Protein AF-A0A3Q9Q5Z3-F1 (afdb_monomer_lite)

Structure (mmCIF, N/CA/C/O backbone):
data_AF-A0A3Q9Q5Z3-F1
#
_entry.id   AF-A0A3Q9Q5Z3-F1
#
loop_
_atom_site.group_PDB
_atom_site.id
_atom_site.type_symbol
_atom_site.label_atom_id
_atom_site.label_alt_id
_atom_site.label_comp_id
_atom_site.label_asym_id
_atom_site.label_entity_id
_atom_site.label_seq_id
_atom_site.pdbx_PDB_ins_code
_atom_site.Cartn_x
_atom_site.Cartn_y
_atom_site.Cartn_z
_atom_site.occupancy
_atom_site.B_iso_or_equiv
_atom_site.auth_seq_id
_atom_site.auth_comp_id
_atom_site.auth_asym_id
_a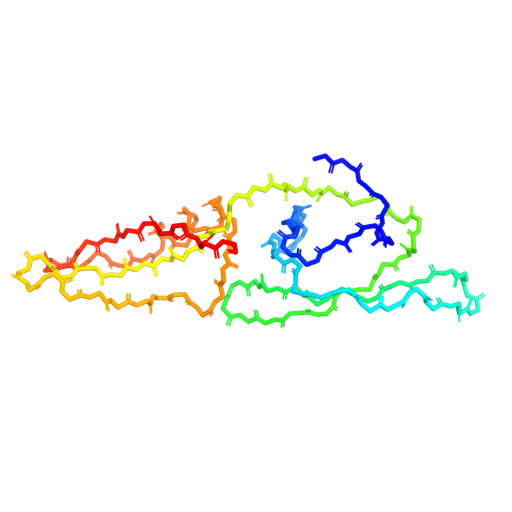tom_site.auth_atom_id
_atom_site.pdbx_PDB_model_num
ATOM 1 N N . MET A 1 1 ? 7.742 -11.266 -4.807 1.00 91.06 1 MET A N 1
ATOM 2 C CA . MET A 1 1 ? 8.150 -11.815 -6.124 1.00 91.06 1 MET A CA 1
ATOM 3 C C . MET A 1 1 ? 8.773 -10.722 -6.981 1.00 91.06 1 MET A C 1
ATOM 5 O O . MET A 1 1 ? 8.404 -9.567 -6.824 1.00 91.06 1 MET A O 1
ATOM 9 N N . TRP A 1 2 ? 9.702 -11.063 -7.876 1.00 93.25 2 TRP A N 1
ATOM 10 C CA . TRP A 1 2 ? 10.315 -10.095 -8.794 1.00 93.25 2 TRP A CA 1
ATOM 11 C C . TRP A 1 2 ? 9.554 -10.026 -10.120 1.00 93.25 2 TRP A C 1
ATOM 13 O O . TRP A 1 2 ? 9.334 -11.067 -10.744 1.00 93.25 2 TRP A O 1
ATOM 23 N N . ILE A 1 3 ? 9.214 -8.817 -10.565 1.00 93.56 3 ILE A N 1
ATOM 24 C CA . ILE A 1 3 ? 8.574 -8.544 -11.862 1.00 93.56 3 ILE A CA 1
ATOM 25 C C . ILE A 1 3 ? 9.305 -7.432 -12.611 1.00 93.56 3 ILE A C 1
ATOM 27 O O . ILE A 1 3 ? 10.110 -6.714 -12.015 1.00 93.56 3 ILE A O 1
ATOM 31 N N . ASP A 1 4 ? 9.007 -7.273 -13.895 1.00 92.88 4 ASP A N 1
ATOM 32 C CA . ASP A 1 4 ? 9.445 -6.102 -14.650 1.00 92.88 4 ASP A CA 1
ATOM 33 C C . ASP A 1 4 ? 8.529 -4.916 -14.311 1.00 92.88 4 ASP A C 1
ATOM 35 O O . ASP A 1 4 ? 7.323 -5.081 -14.119 1.00 92.88 4 ASP A O 1
ATOM 39 N N . ALA A 1 5 ? 9.075 -3.701 -14.241 1.00 91.06 5 ALA A N 1
ATOM 40 C CA . ALA A 1 5 ? 8.318 -2.523 -13.814 1.00 91.06 5 ALA A CA 1
ATOM 41 C C . ALA A 1 5 ? 7.103 -2.224 -14.713 1.00 91.06 5 ALA A C 1
ATOM 43 O O . ALA A 1 5 ? 6.083 -1.717 -14.243 1.00 91.06 5 ALA A O 1
ATOM 44 N N . LYS A 1 6 ? 7.177 -2.586 -16.001 1.00 90.38 6 LYS A N 1
ATOM 45 C CA . LYS A 1 6 ? 6.045 -2.485 -16.936 1.00 90.38 6 LYS A CA 1
ATOM 46 C C . LYS A 1 6 ? 4.831 -3.332 -16.528 1.00 90.38 6 LYS A C 1
ATOM 48 O O . LYS A 1 6 ? 3.718 -2.985 -16.921 1.00 90.38 6 LYS A O 1
ATOM 53 N N . ASP A 1 7 ? 5.042 -4.392 -15.746 1.00 92.00 7 ASP A N 1
ATOM 54 C CA . ASP A 1 7 ? 4.017 -5.355 -15.330 1.00 92.00 7 ASP A CA 1
ATOM 55 C C . ASP A 1 7 ? 3.387 -5.012 -13.967 1.00 92.00 7 ASP A C 1
ATOM 57 O O . ASP A 1 7 ? 2.537 -5.763 -13.478 1.00 92.00 7 ASP A O 1
ATOM 61 N N . ILE A 1 8 ? 3.785 -3.889 -13.351 1.00 91.56 8 ILE A N 1
ATOM 62 C CA . ILE A 1 8 ? 3.201 -3.385 -12.100 1.00 91.56 8 ILE A CA 1
ATOM 63 C C . ILE A 1 8 ? 1.728 -3.035 -12.322 1.00 91.56 8 ILE A C 1
ATOM 65 O O . ILE A 1 8 ? 1.375 -2.285 -13.240 1.00 91.56 8 ILE A O 1
ATOM 69 N N . LYS A 1 9 ? 0.869 -3.535 -11.433 1.00 90.75 9 LYS A N 1
ATOM 70 C CA . LYS A 1 9 ? -0.576 -3.290 -11.437 1.00 90.75 9 LYS A CA 1
ATOM 71 C C . LYS A 1 9 ? -1.004 -2.468 -10.218 1.00 90.75 9 LYS A C 1
ATOM 73 O O . LYS A 1 9 ? -0.342 -2.531 -9.183 1.00 90.75 9 LYS A O 1
ATOM 78 N N . PRO A 1 10 ? -2.120 -1.718 -10.304 1.00 89.38 10 PRO A N 1
ATOM 79 C CA . PRO A 1 10 ? -2.764 -1.161 -9.119 1.00 89.38 10 PRO A CA 1
ATOM 80 C C . PRO A 1 10 ? -2.977 -2.239 -8.049 1.00 89.38 10 PRO A C 1
ATOM 82 O O . PRO A 1 10 ? -3.430 -3.338 -8.363 1.00 89.38 10 PRO A O 1
ATOM 85 N N . GLY A 1 11 ? -2.629 -1.922 -6.806 1.00 88.25 11 GLY A N 1
ATOM 86 C CA . GLY A 1 11 ? -2.682 -2.829 -5.663 1.00 88.25 11 GLY A CA 1
ATOM 87 C C . GLY A 1 11 ? -1.398 -3.620 -5.397 1.00 88.25 11 GLY A C 1
ATOM 88 O O . GLY A 1 11 ? -1.251 -4.140 -4.294 1.00 88.25 11 GLY A O 1
ATOM 89 N N . ASP A 1 12 ? -0.444 -3.678 -6.335 1.00 90.81 12 ASP A N 1
ATOM 90 C CA . ASP A 1 12 ? 0.859 -4.296 -6.067 1.00 90.81 12 ASP A CA 1
ATOM 91 C C . ASP A 1 12 ? 1.596 -3.500 -4.973 1.00 90.81 12 ASP A C 1
ATOM 93 O O . ASP A 1 12 ? 1.736 -2.278 -5.058 1.00 90.81 12 ASP A O 1
ATOM 97 N N . VAL A 1 13 ? 2.089 -4.183 -3.941 1.00 90.06 13 VAL A N 1
ATOM 98 C CA . VAL A 1 13 ? 2.911 -3.571 -2.890 1.00 90.06 13 VAL A CA 1
ATOM 99 C C . VAL A 1 13 ? 4.352 -3.552 -3.378 1.00 90.06 13 VAL A C 1
ATOM 101 O O . VAL A 1 13 ? 4.967 -4.606 -3.515 1.00 90.06 13 VAL A O 1
ATOM 104 N N . LEU A 1 14 ? 4.915 -2.372 -3.628 1.00 88.56 14 LEU A N 1
ATOM 105 C CA . LEU A 1 14 ? 6.326 -2.209 -3.956 1.00 88.56 14 LEU A CA 1
ATOM 106 C C . LEU A 1 14 ? 7.155 -2.283 -2.677 1.00 88.56 14 LEU A C 1
ATOM 108 O O . LEU A 1 14 ? 6.999 -1.462 -1.770 1.00 88.56 14 LEU A O 1
ATOM 112 N N . LEU A 1 15 ? 8.073 -3.240 -2.638 1.00 81.25 15 LEU A N 1
ATOM 113 C CA . LEU A 1 15 ? 8.997 -3.439 -1.532 1.00 81.25 15 LEU A CA 1
ATOM 114 C C . LEU A 1 15 ? 10.367 -2.880 -1.932 1.00 81.25 15 LEU A C 1
ATOM 116 O O . LEU A 1 15 ? 10.942 -3.275 -2.948 1.00 81.25 15 LEU A O 1
ATOM 120 N N . GLY A 1 16 ? 10.875 -1.913 -1.166 1.00 75.56 16 GLY A N 1
ATOM 121 C CA . GLY A 1 16 ? 12.092 -1.175 -1.507 1.00 75.56 16 GLY A CA 1
ATOM 122 C C . GLY A 1 16 ? 12.189 0.167 -0.783 1.00 75.56 16 GLY A C 1
ATOM 123 O O . GLY A 1 16 ? 11.677 0.324 0.319 1.00 75.56 16 GLY A O 1
ATOM 124 N N . MET A 1 17 ? 12.828 1.156 -1.416 1.00 63.41 17 MET A N 1
ATOM 125 C CA . MET A 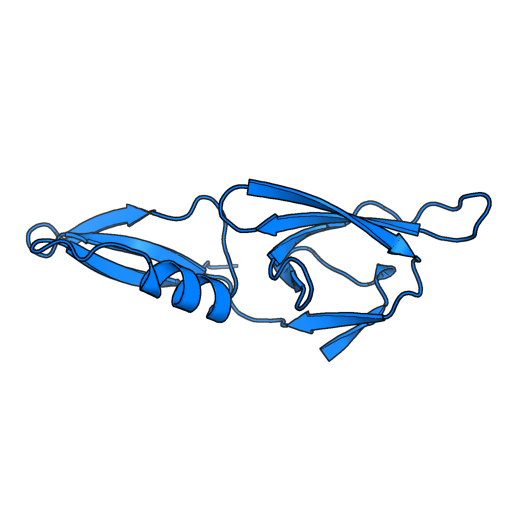1 17 ? 13.164 2.442 -0.783 1.00 63.41 17 MET A CA 1
ATOM 126 C C . MET A 1 17 ? 11.952 3.210 -0.223 1.00 63.41 17 MET A C 1
ATOM 128 O O . MET A 1 17 ? 12.097 3.932 0.757 1.00 63.41 17 MET A O 1
ATOM 132 N N . PHE A 1 18 ? 10.761 3.024 -0.802 1.00 65.12 18 PHE A N 1
ATOM 133 C CA . PHE A 1 18 ? 9.551 3.763 -0.428 1.00 65.12 18 PHE A CA 1
ATOM 134 C C . PHE A 1 18 ? 8.420 2.907 0.144 1.00 65.12 18 PHE A C 1
ATOM 136 O O . PHE A 1 18 ? 7.363 3.485 0.370 1.00 65.12 18 PHE A O 1
ATOM 143 N N . ASN A 1 19 ? 8.633 1.593 0.368 1.00 75.06 19 ASN A N 1
ATOM 144 C CA . ASN A 1 19 ? 7.647 0.601 0.850 1.00 75.06 19 ASN A CA 1
ATOM 145 C C . A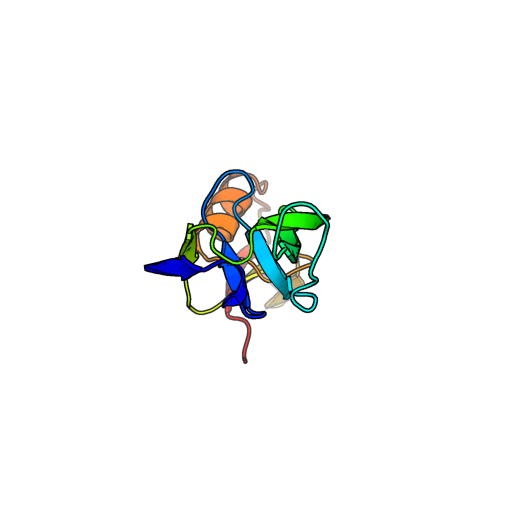SN A 1 19 ? 6.203 1.104 0.737 1.00 75.06 19 ASN A C 1
ATOM 147 O O . ASN A 1 19 ? 5.720 1.741 1.671 1.00 75.06 19 ASN A O 1
ATOM 151 N N . GLY A 1 20 ? 5.550 0.882 -0.405 1.00 83.25 20 GLY A N 1
ATOM 152 C CA . GLY A 1 20 ? 4.313 1.580 -0.760 1.00 83.25 20 GLY A CA 1
ATOM 153 C C . GLY A 1 20 ? 3.444 0.806 -1.740 1.00 83.25 20 GLY A C 1
ATOM 154 O O . GLY A 1 20 ? 3.901 -0.136 -2.379 1.00 83.25 20 GLY A O 1
ATOM 155 N N . VAL A 1 21 ? 2.179 1.198 -1.867 1.00 86.69 21 VAL A N 1
ATOM 156 C CA . VAL A 1 21 ? 1.209 0.506 -2.729 1.00 86.69 21 VAL A CA 1
ATOM 157 C C . VAL A 1 21 ? 1.093 1.215 -4.068 1.00 86.69 21 VAL A C 1
ATOM 159 O O . VAL A 1 21 ? 0.866 2.423 -4.111 1.00 86.69 21 VAL A O 1
ATOM 162 N N . ALA A 1 22 ? 1.198 0.477 -5.170 1.00 84.81 22 ALA A N 1
ATOM 163 C CA . ALA A 1 22 ? 0.916 0.994 -6.499 1.00 84.81 22 ALA A CA 1
ATOM 164 C C . ALA A 1 22 ? -0.554 1.430 -6.582 1.00 84.81 22 ALA A C 1
ATOM 166 O O . ALA A 1 22 ? -1.464 0.608 -6.548 1.00 84.81 22 ALA A O 1
ATOM 167 N N . ALA A 1 23 ? -0.802 2.725 -6.736 1.00 83.06 23 ALA A N 1
ATOM 168 C CA . ALA A 1 23 ? -2.134 3.255 -7.016 1.00 83.06 23 ALA A CA 1
ATOM 169 C C . ALA A 1 23 ? -2.465 3.119 -8.504 1.00 83.06 23 ALA A C 1
ATOM 171 O O . ALA A 1 23 ? -3.577 2.777 -8.899 1.00 83.06 23 ALA A O 1
ATOM 172 N N . ARG A 1 24 ? -1.478 3.440 -9.343 1.00 86.00 24 ARG A N 1
ATOM 173 C CA . ARG A 1 24 ? -1.610 3.486 -10.795 1.00 86.00 24 ARG A CA 1
ATOM 174 C C . ARG A 1 24 ? -0.240 3.350 -11.429 1.00 86.00 24 ARG A C 1
ATOM 176 O O . ARG A 1 24 ? 0.738 3.874 -10.908 1.00 86.00 24 ARG A O 1
ATOM 183 N N . ARG A 1 25 ? -0.186 2.738 -12.605 1.00 87.44 25 ARG A N 1
ATOM 184 C CA . ARG A 1 25 ? 0.976 2.805 -13.488 1.00 87.44 25 ARG A CA 1
ATOM 185 C C . ARG A 1 25 ? 0.540 3.418 -14.817 1.00 87.44 25 ARG A C 1
ATOM 187 O O . ARG A 1 25 ? -0.396 2.917 -15.446 1.00 87.44 25 ARG A O 1
ATOM 194 N N . ASP A 1 26 ? 1.197 4.494 -15.228 1.00 83.94 26 ASP A N 1
ATOM 195 C CA . ASP A 1 26 ? 1.000 5.110 -16.541 1.00 83.94 26 ASP A CA 1
ATOM 196 C C . ASP A 1 26 ? 1.638 4.260 -17.635 1.00 83.94 26 ASP A C 1
ATOM 198 O O . ASP A 1 26 ? 2.593 3.523 -17.380 1.00 83.94 26 ASP A O 1
ATOM 202 N N . ASN A 1 27 ? 1.098 4.373 -18.854 1.00 74.31 27 ASN A N 1
ATOM 203 C CA . ASN A 1 27 ? 1.566 3.605 -20.004 1.00 74.31 27 ASN A CA 1
ATOM 204 C C . ASN A 1 27 ? 3.073 3.719 -20.225 1.00 74.31 27 ASN A C 1
ATOM 206 O O . ASN A 1 27 ? 3.678 4.754 -19.946 1.00 74.31 27 ASN A O 1
ATOM 210 N N . VAL A 1 28 ? 3.658 2.622 -20.718 1.00 75.12 28 VAL A N 1
ATOM 211 C CA . VAL A 1 28 ? 5.073 2.573 -21.069 1.00 75.12 28 VAL A CA 1
ATOM 212 C C . VAL A 1 28 ? 5.285 3.529 -22.237 1.00 75.12 28 VAL A C 1
ATOM 214 O O . VAL A 1 28 ? 4.643 3.385 -23.275 1.00 75.12 28 VAL A O 1
ATOM 217 N N . GLN A 1 29 ? 6.136 4.526 -22.038 1.00 80.75 29 GLN A N 1
ATOM 218 C CA . GLN A 1 29 ? 6.474 5.528 -23.039 1.00 80.75 29 GLN A CA 1
ATOM 219 C C . GLN A 1 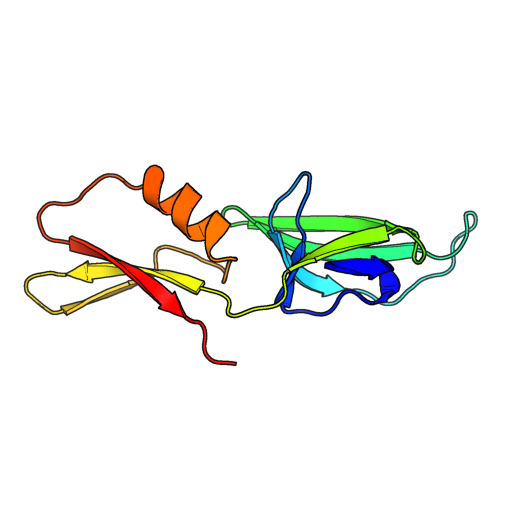29 ? 7.897 5.287 -23.525 1.00 80.75 29 GLN A C 1
ATOM 221 O O . GLN A 1 29 ? 8.803 5.031 -22.727 1.00 80.75 29 GLN A O 1
ATOM 226 N N . GLU A 1 30 ? 8.087 5.370 -24.837 1.00 79.75 30 GLU A N 1
ATOM 227 C CA . GLU A 1 30 ? 9.413 5.397 -25.436 1.00 79.75 30 GLU A CA 1
ATOM 228 C C . GLU A 1 30 ? 9.995 6.805 -25.293 1.00 79.75 30 GLU A C 1
ATOM 230 O O . GLU A 1 30 ? 9.375 7.802 -25.661 1.00 79.75 30 GLU A O 1
ATOM 235 N N . VAL A 1 31 ? 11.195 6.887 -24.733 1.00 78.75 31 VAL A N 1
ATOM 236 C CA . VAL A 1 31 ? 12.006 8.104 -24.684 1.00 78.75 31 VAL A CA 1
ATOM 237 C C . VAL A 1 31 ? 13.374 7.803 -25.287 1.00 78.75 31 VAL A C 1
ATOM 239 O O . VAL A 1 31 ? 13.722 6.655 -25.554 1.00 78.75 31 VAL A O 1
ATOM 242 N N . ARG A 1 32 ? 14.211 8.831 -25.462 1.00 75.25 32 ARG A N 1
ATOM 243 C CA . ARG A 1 32 ? 15.544 8.696 -26.084 1.00 75.25 32 ARG A CA 1
ATOM 244 C C . ARG A 1 32 ? 16.439 7.618 -25.441 1.00 75.25 32 ARG A C 1
ATOM 246 O O . ARG A 1 32 ? 17.332 7.103 -26.099 1.00 75.25 32 ARG A O 1
ATOM 253 N N . ALA A 1 33 ? 16.205 7.286 -24.170 1.00 78.94 33 ALA A N 1
ATOM 254 C CA . ALA A 1 33 ? 16.939 6.277 -23.404 1.00 78.94 33 ALA A CA 1
ATOM 255 C C . ALA A 1 33 ? 16.177 4.939 -23.248 1.00 78.94 33 ALA A C 1
ATOM 257 O O . ALA A 1 33 ? 16.381 4.228 -22.263 1.00 78.94 33 ALA A O 1
ATOM 258 N N . GLY A 1 34 ? 15.276 4.608 -24.178 1.00 83.50 34 GLY A N 1
ATOM 259 C CA . GLY A 1 34 ? 14.492 3.371 -24.177 1.00 83.50 34 GLY A CA 1
ATOM 260 C C . GLY A 1 34 ? 13.093 3.535 -23.579 1.00 83.50 34 GLY A C 1
ATOM 261 O O . GLY A 1 34 ? 12.530 4.627 -23.564 1.00 83.50 34 GLY A O 1
ATOM 262 N N . TRP A 1 35 ? 12.519 2.439 -23.087 1.00 88.81 35 TRP A N 1
ATOM 263 C CA . TRP A 1 35 ? 11.136 2.386 -22.605 1.00 88.81 35 TRP A CA 1
ATOM 264 C C . TRP A 1 35 ? 11.049 2.614 -21.094 1.00 88.81 35 TRP A C 1
ATOM 266 O O . TRP A 1 35 ? 11.768 1.972 -20.327 1.00 88.81 35 TRP A O 1
ATOM 276 N N . TRP A 1 36 ? 10.151 3.498 -20.658 1.00 91.38 36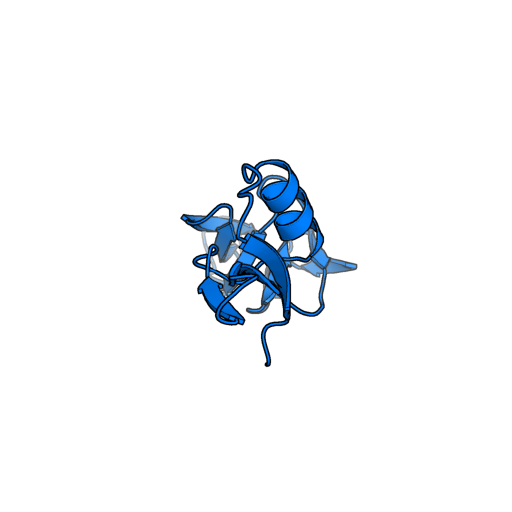 TRP A N 1
ATOM 277 C CA . TRP A 1 36 ? 9.990 3.894 -19.254 1.00 91.38 36 TRP A CA 1
ATOM 278 C C . TRP A 1 36 ? 8.521 3.915 -18.834 1.00 91.38 36 TRP A C 1
ATOM 280 O O . TRP A 1 36 ? 7.632 4.148 -19.650 1.00 91.38 36 TRP A O 1
ATOM 290 N N . CYS A 1 37 ? 8.255 3.703 -17.548 1.00 87.94 37 CYS A N 1
ATOM 291 C CA . CYS A 1 37 ? 6.920 3.814 -16.962 1.00 87.94 37 CYS A CA 1
ATOM 292 C C . CYS A 1 37 ? 6.937 4.670 -15.691 1.00 87.94 37 CYS A C 1
ATOM 294 O O . CYS A 1 37 ? 7.895 4.637 -14.913 1.00 87.94 37 CYS A O 1
ATOM 296 N N . ARG A 1 38 ? 5.843 5.406 -15.461 1.00 90.38 38 ARG A N 1
ATOM 297 C CA . ARG A 1 38 ? 5.602 6.144 -14.214 1.00 90.38 38 ARG A CA 1
ATOM 298 C C . ARG A 1 38 ? 4.633 5.366 -13.336 1.00 90.38 38 ARG A C 1
ATOM 300 O O . ARG A 1 38 ? 3.591 4.922 -13.814 1.00 90.38 38 ARG A O 1
ATOM 307 N N . VAL A 1 39 ? 4.967 5.217 -12.064 1.00 88.06 39 VAL A N 1
ATOM 308 C CA . VAL A 1 39 ? 4.174 4.503 -11.063 1.00 88.06 39 VAL A CA 1
ATOM 309 C C . VAL A 1 39 ? 3.822 5.478 -9.950 1.00 88.06 39 VAL A C 1
ATOM 311 O O . VAL A 1 39 ? 4.700 6.063 -9.325 1.00 88.06 39 VAL A O 1
ATOM 314 N N . TYR A 1 40 ? 2.530 5.648 -9.707 1.00 88.31 40 TYR A N 1
ATOM 315 C CA . TYR A 1 40 ? 1.998 6.427 -8.599 1.00 88.31 40 TYR A CA 1
ATOM 316 C C . TYR A 1 40 ? 1.887 5.507 -7.392 1.00 88.31 40 TYR A C 1
ATOM 318 O O . TYR A 1 40 ? 1.215 4.477 -7.469 1.00 88.31 40 TYR A O 1
ATOM 326 N N . VAL A 1 41 ? 2.545 5.867 -6.297 1.00 87.56 41 VAL A N 1
ATOM 327 C CA . VAL A 1 41 ? 2.682 5.029 -5.104 1.00 87.56 41 VAL A CA 1
ATOM 328 C C . VAL A 1 41 ? 2.044 5.733 -3.915 1.00 87.56 41 VAL A C 1
ATOM 330 O O . VAL A 1 41 ? 2.326 6.897 -3.666 1.00 87.56 41 VAL A O 1
ATOM 333 N N . LEU A 1 42 ? 1.187 5.036 -3.174 1.00 85.12 42 LEU A N 1
ATOM 334 C CA . LEU A 1 42 ? 0.599 5.508 -1.924 1.00 85.12 42 LEU A CA 1
ATOM 335 C C . LEU A 1 42 ? 1.472 5.016 -0.768 1.00 85.12 42 LEU A C 1
ATOM 337 O O . LEU A 1 42 ? 1.617 3.809 -0.560 1.00 85.12 42 LEU A O 1
ATOM 341 N N . ALA A 1 43 ? 2.066 5.947 -0.027 1.00 74.06 43 ALA A N 1
ATOM 342 C CA . ALA A 1 43 ? 2.955 5.640 1.089 1.00 74.06 43 ALA A CA 1
ATOM 343 C C . ALA A 1 43 ? 2.826 6.706 2.182 1.00 74.06 43 ALA A C 1
ATOM 345 O O . ALA A 1 43 ? 2.692 7.893 1.890 1.00 74.06 43 ALA A O 1
ATOM 346 N N . ASN A 1 44 ? 2.868 6.281 3.449 1.00 67.94 44 ASN A N 1
ATOM 347 C CA . ASN A 1 44 ? 2.961 7.166 4.620 1.00 67.94 44 ASN A CA 1
ATOM 348 C C . ASN A 1 44 ? 1.924 8.312 4.657 1.00 67.94 44 ASN A C 1
ATOM 350 O O . ASN A 1 44 ? 2.223 9.423 5.081 1.00 67.94 44 ASN A O 1
ATOM 354 N N . GLY A 1 45 ? 0.694 8.064 4.191 1.00 64.19 45 GLY A N 1
ATOM 355 C CA . GLY A 1 45 ? -0.380 9.069 4.172 1.00 64.19 45 GLY A CA 1
ATOM 356 C C . GLY A 1 45 ? -0.336 10.069 3.005 1.00 64.19 45 GLY A C 1
ATOM 357 O O . GLY A 1 45 ? -1.236 10.905 2.899 1.00 64.19 45 GLY A O 1
ATOM 358 N N . GLY A 1 46 ? 0.647 9.955 2.108 1.00 75.00 46 GLY A N 1
ATOM 359 C CA . GLY A 1 46 ? 0.780 10.734 0.876 1.00 75.00 46 GLY A CA 1
ATOM 360 C C . GLY A 1 46 ? 0.770 9.868 -0.386 1.00 75.00 46 GLY A C 1
ATOM 361 O O . GLY A 1 46 ? 0.487 8.668 -0.339 1.00 75.00 46 GLY A O 1
ATOM 362 N N . TYR A 1 47 ? 1.070 10.499 -1.522 1.00 81.06 47 TYR A N 1
ATOM 363 C CA . TYR A 1 47 ? 1.399 9.803 -2.763 1.00 81.06 47 TYR A CA 1
ATOM 364 C C . TYR A 1 47 ? 2.736 10.313 -3.304 1.00 81.06 47 TYR A C 1
ATOM 366 O O . TYR A 1 47 ? 3.075 11.479 -3.109 1.00 81.06 47 TYR A O 1
ATOM 374 N N . ASP A 1 48 ? 3.458 9.446 -4.000 1.00 84.81 48 ASP A N 1
ATOM 375 C CA . ASP A 1 48 ? 4.704 9.752 -4.696 1.00 84.81 48 ASP A CA 1
ATOM 376 C C . ASP A 1 48 ? 4.636 9.241 -6.145 1.00 84.81 48 ASP A C 1
ATOM 378 O O . ASP A 1 48 ? 3.788 8.407 -6.483 1.00 84.81 48 ASP A O 1
ATOM 382 N N . VAL A 1 49 ? 5.502 9.750 -7.020 1.00 88.00 49 VAL A N 1
ATOM 383 C CA . VAL A 1 49 ? 5.609 9.325 -8.420 1.00 88.00 49 VAL A CA 1
ATOM 384 C C . VAL A 1 49 ? 7.006 8.789 -8.675 1.00 88.00 49 VAL A C 1
ATOM 386 O O . VAL A 1 49 ? 7.978 9.531 -8.777 1.00 88.00 49 VAL A O 1
ATOM 389 N N . MET A 1 50 ? 7.088 7.478 -8.850 1.00 87.56 50 MET A N 1
ATOM 390 C CA . MET A 1 50 ? 8.321 6.777 -9.171 1.00 87.56 50 MET A CA 1
ATOM 391 C C . MET A 1 50 ? 8.431 6.569 -10.680 1.00 87.56 50 MET A C 1
ATOM 393 O O . MET A 1 50 ? 7.447 6.262 -11.354 1.00 87.56 50 MET A O 1
ATOM 397 N N . THR A 1 51 ? 9.635 6.717 -11.223 1.00 89.44 51 THR A N 1
ATOM 398 C CA . THR A 1 51 ? 9.911 6.489 -12.647 1.00 89.44 51 THR A CA 1
ATOM 399 C C . THR A 1 51 ? 10.889 5.332 -12.787 1.00 89.44 51 THR A C 1
ATOM 401 O O . THR A 1 51 ? 11.979 5.369 -12.224 1.00 89.44 51 THR A O 1
ATOM 404 N N . TYR A 1 52 ? 10.497 4.308 -13.542 1.00 89.31 52 TYR A N 1
ATOM 405 C CA . TYR A 1 52 ? 11.288 3.098 -13.757 1.00 89.31 52 TYR A CA 1
ATOM 406 C C . TYR A 1 52 ? 11.541 2.885 -15.244 1.00 89.31 52 TYR A C 1
ATOM 408 O O . TYR A 1 52 ? 10.683 3.198 -16.076 1.00 89.31 52 TYR A O 1
ATOM 416 N N . ARG A 1 53 ? 12.682 2.277 -15.583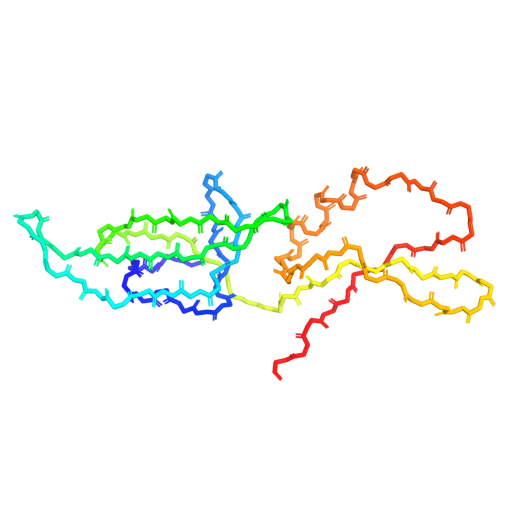 1.00 92.19 53 ARG A N 1
ATOM 417 C CA . ARG A 1 53 ? 12.809 1.624 -16.888 1.00 92.19 53 ARG A CA 1
ATOM 418 C C . ARG A 1 53 ? 11.801 0.485 -16.969 1.00 92.19 53 ARG A C 1
ATOM 420 O O . ARG A 1 53 ? 11.589 -0.214 -15.983 1.00 92.19 53 ARG A O 1
ATOM 427 N N . ALA A 1 54 ? 11.215 0.272 -18.139 1.00 89.25 54 ALA A N 1
ATOM 428 C CA . ALA A 1 54 ? 10.193 -0.748 -18.351 1.00 89.25 54 ALA A CA 1
ATOM 429 C C . ALA A 1 54 ? 10.681 -2.171 -18.019 1.00 89.25 54 ALA A C 1
ATOM 431 O O . ALA A 1 54 ? 9.888 -2.995 -17.571 1.00 89.25 54 ALA A O 1
ATOM 432 N N . ASP A 1 55 ? 11.975 -2.432 -18.225 1.00 91.00 55 ASP A N 1
ATOM 433 C CA . ASP A 1 55 ? 12.682 -3.692 -17.965 1.00 91.00 55 ASP A CA 1
ATOM 434 C C . ASP A 1 55 ? 13.347 -3.753 -16.577 1.00 91.00 55 ASP A C 1
ATOM 436 O O . ASP A 1 55 ? 13.986 -4.750 -16.238 1.00 91.00 55 ASP A O 1
ATOM 440 N N . ALA A 1 56 ? 13.214 -2.708 -15.751 1.00 91.56 56 ALA A N 1
ATOM 441 C CA . ALA A 1 56 ? 13.757 -2.726 -14.400 1.00 91.56 56 ALA A CA 1
ATOM 442 C C . ALA A 1 56 ? 13.044 -3.788 -13.557 1.00 91.56 56 ALA A C 1
ATOM 444 O O . ALA A 1 56 ? 11.815 -3.844 -13.513 1.00 91.56 56 ALA A O 1
ATOM 445 N N . ARG A 1 57 ? 13.827 -4.600 -12.843 1.00 92.88 57 ARG A N 1
ATOM 446 C CA . ARG A 1 57 ? 13.306 -5.607 -11.918 1.00 92.88 57 ARG A CA 1
ATOM 447 C C . ARG A 1 57 ? 12.906 -4.942 -10.608 1.00 92.88 57 ARG A C 1
ATOM 449 O O . ARG A 1 57 ? 13.736 -4.321 -9.949 1.00 92.88 57 ARG A O 1
ATOM 456 N N . VAL A 1 58 ? 11.647 -5.108 -10.218 1.00 91.12 58 VAL A N 1
ATOM 457 C CA . VAL A 1 58 ? 11.086 -4.577 -8.971 1.00 91.12 58 VAL A CA 1
ATOM 458 C C . VAL A 1 58 ? 10.556 -5.734 -8.135 1.00 91.12 58 VAL A C 1
ATOM 460 O O . VAL A 1 58 ? 9.932 -6.661 -8.660 1.00 91.12 58 VAL A O 1
ATOM 463 N N . TYR A 1 59 ? 10.832 -5.704 -6.833 1.00 91.38 59 TYR A N 1
ATOM 464 C CA . TYR A 1 59 ? 10.278 -6.675 -5.903 1.00 91.38 59 TYR A CA 1
ATOM 465 C C . TYR A 1 59 ? 8.917 -6.184 -5.423 1.00 91.38 59 TYR A C 1
ATOM 467 O O . TYR A 1 59 ? 8.792 -5.073 -4.904 1.00 91.38 59 TYR A O 1
ATOM 475 N N . ILE A 1 60 ? 7.900 -7.018 -5.611 1.00 90.81 60 ILE A N 1
ATOM 476 C CA . ILE A 1 60 ? 6.543 -6.729 -5.167 1.00 90.81 60 ILE A CA 1
ATOM 477 C C . ILE A 1 60 ? 6.006 -7.817 -4.248 1.00 90.81 60 ILE A C 1
ATOM 479 O O . ILE A 1 60 ? 6.400 -8.985 -4.335 1.00 90.81 60 ILE A O 1
ATOM 483 N N . GLU A 1 61 ? 5.035 -7.448 -3.432 1.00 88.88 61 GLU A N 1
ATOM 484 C CA . GLU A 1 61 ? 4.140 -8.368 -2.749 1.00 88.88 61 GLU A CA 1
ATOM 485 C C . GLU A 1 61 ? 2.716 -8.171 -3.266 1.00 88.88 61 GLU A C 1
ATOM 487 O O . GLU A 1 61 ? 2.274 -7.056 -3.543 1.00 88.88 61 GLU A O 1
ATOM 492 N N . ARG A 1 62 ? 2.009 -9.287 -3.438 1.00 88.31 62 ARG A N 1
ATOM 493 C CA . ARG A 1 62 ? 0.590 -9.307 -3.775 1.00 88.31 62 ARG A CA 1
ATOM 494 C C . ARG A 1 62 ? -0.143 -9.948 -2.625 1.00 88.31 62 ARG A C 1
ATOM 496 O O . ARG A 1 62 ? 0.264 -11.005 -2.150 1.00 88.31 62 ARG A O 1
ATOM 503 N N . GLY A 1 63 ? -1.226 -9.321 -2.215 1.00 85.12 63 GLY A N 1
ATOM 504 C CA . GLY A 1 63 ? -2.001 -9.778 -1.087 1.00 85.12 63 GLY A CA 1
ATOM 505 C C . GLY A 1 63 ? -3.071 -8.765 -0.722 1.00 85.12 63 GLY A C 1
ATOM 506 O O . GLY A 1 63 ? -3.193 -7.730 -1.386 1.00 85.12 63 GLY A O 1
ATOM 507 N N . PRO A 1 64 ? -3.845 -9.068 0.325 1.00 88.38 64 PRO A N 1
ATOM 508 C CA . PRO A 1 64 ? -4.798 -8.119 0.862 1.00 88.38 64 PRO A CA 1
ATOM 509 C C . PRO A 1 64 ? -4.096 -6.822 1.261 1.00 88.38 64 PRO A C 1
ATOM 511 O O . PRO A 1 64 ? -2.989 -6.825 1.811 1.00 88.38 64 PRO A O 1
ATOM 514 N N . LEU A 1 65 ? -4.768 -5.710 0.993 1.00 89.62 65 LEU A N 1
ATOM 515 C CA . LEU A 1 65 ? -4.381 -4.413 1.523 1.00 89.62 65 LEU A CA 1
ATOM 516 C C . LEU A 1 65 ? -5.220 -4.102 2.753 1.00 89.62 65 LEU A C 1
ATOM 518 O O . LEU A 1 65 ? -6.319 -4.625 2.917 1.00 89.62 65 LEU A O 1
ATOM 522 N N . PHE A 1 66 ? -4.716 -3.224 3.610 1.00 90.56 66 PHE A N 1
ATOM 523 C CA . PHE A 1 66 ? -5.331 -2.942 4.895 1.00 90.56 66 PHE A CA 1
ATOM 524 C C . PHE A 1 66 ? -5.436 -1.446 5.176 1.00 90.56 66 PHE A C 1
ATOM 526 O O . PHE A 1 66 ? -4.603 -0.645 4.749 1.00 90.56 66 PHE A O 1
ATOM 533 N N . HIS A 1 67 ? -6.438 -1.094 5.971 1.00 90.75 67 HIS A N 1
ATOM 534 C CA . HIS A 1 67 ? -6.538 0.165 6.688 1.00 90.75 67 HIS A CA 1
ATOM 535 C C . HIS A 1 67 ? -6.314 -0.058 8.182 1.00 90.75 67 HIS A C 1
ATOM 537 O O . HIS A 1 67 ? -6.622 -1.115 8.728 1.00 90.75 67 HIS A O 1
ATOM 543 N N . ILE A 1 68 ? -5.823 0.977 8.858 1.00 92.19 68 ILE A N 1
ATOM 544 C CA . ILE A 1 68 ? -5.844 1.046 10.319 1.00 92.19 68 ILE A CA 1
ATOM 545 C C . ILE A 1 68 ? -7.082 1.825 10.751 1.00 92.19 68 ILE A C 1
ATOM 547 O O . ILE A 1 68 ? -7.321 2.937 10.263 1.00 92.19 68 ILE A O 1
ATOM 551 N N . GLU A 1 69 ? -7.830 1.271 11.698 1.00 93.81 69 GLU A N 1
ATOM 552 C CA . GLU A 1 69 ? -8.982 1.921 12.315 1.00 93.81 69 GLU A CA 1
ATOM 553 C C . GLU A 1 69 ? -8.841 1.977 13.839 1.00 93.81 69 GLU A C 1
ATOM 555 O O . GLU A 1 69 ? -8.365 1.040 14.478 1.00 93.81 69 GLU A O 1
ATOM 560 N N . ALA A 1 70 ? -9.275 3.085 14.436 1.00 94.56 70 ALA A N 1
ATOM 561 C CA . ALA A 1 70 ? -9.452 3.215 15.872 1.00 94.56 70 ALA A CA 1
ATOM 562 C C . ALA A 1 70 ? -10.915 2.964 16.229 1.00 94.56 70 ALA A C 1
ATOM 564 O O . ALA A 1 70 ? -11.797 3.733 15.841 1.00 94.56 70 ALA A O 1
ATOM 565 N N . VAL A 1 71 ? -11.156 1.923 17.018 1.00 96.38 71 VAL A N 1
ATOM 566 C CA . VAL A 1 71 ? -12.492 1.486 17.423 1.00 96.38 71 VAL A CA 1
ATOM 567 C C . VAL A 1 71 ? -12.733 1.848 18.883 1.00 96.38 71 VAL A C 1
ATOM 569 O O . VAL A 1 71 ? -11.942 1.496 19.763 1.00 96.38 71 VAL A O 1
ATOM 572 N N . SER A 1 72 ? -13.823 2.565 19.148 1.00 96.25 72 SER A N 1
ATOM 573 C CA . SER A 1 72 ? -14.287 2.885 20.497 1.00 96.25 72 SER A CA 1
ATOM 574 C C . SER A 1 72 ? -14.640 1.610 21.257 1.00 96.25 72 SER A C 1
ATOM 576 O O . SER A 1 72 ? -15.447 0.803 20.800 1.00 96.25 72 SER A O 1
ATOM 578 N N . LYS A 1 73 ? -14.071 1.443 22.455 1.00 95.19 73 LYS A N 1
ATOM 579 C CA . LYS A 1 73 ? -14.367 0.304 23.338 1.00 95.19 73 LYS A CA 1
ATOM 580 C C . LYS A 1 73 ? -15.771 0.373 23.948 1.00 95.19 73 LYS A C 1
ATOM 582 O O . LYS A 1 73 ? -16.260 -0.646 24.417 1.00 95.19 73 LYS A O 1
ATOM 587 N N . HIS A 1 74 ? -16.392 1.554 23.960 1.00 94.38 74 HIS A N 1
ATOM 588 C CA . HIS A 1 74 ? -17.696 1.779 24.591 1.00 94.38 74 HIS A CA 1
ATOM 589 C C . HIS A 1 74 ? -18.844 1.750 23.584 1.00 94.38 74 HIS A C 1
ATOM 591 O O . HIS A 1 74 ? -19.861 1.117 23.831 1.00 94.38 74 HIS A O 1
ATOM 597 N N . SER A 1 75 ? -18.677 2.440 22.453 1.00 96.06 75 SER A N 1
ATOM 598 C CA . SER A 1 75 ? -19.734 2.615 21.448 1.00 96.06 75 SER A CA 1
ATOM 599 C C . SER A 1 75 ? -19.560 1.729 20.216 1.00 96.06 75 SER A C 1
ATOM 601 O O . SER A 1 75 ? -20.476 1.634 19.410 1.00 96.06 75 SER A O 1
ATOM 603 N N . GLY A 1 76 ? -18.382 1.127 20.018 1.00 94.56 76 GLY A N 1
ATOM 604 C CA . GLY A 1 76 ? -18.046 0.421 18.777 1.00 94.56 76 GLY A CA 1
ATOM 605 C C . GLY A 1 76 ? -17.812 1.340 17.572 1.00 94.56 76 GLY A C 1
ATOM 606 O O . GLY A 1 76 ? -17.491 0.849 16.495 1.00 94.56 76 GLY A O 1
ATOM 607 N N . GLU A 1 77 ? -17.932 2.661 17.743 1.00 96.50 77 GLU A N 1
ATOM 608 C CA . GLU A 1 77 ? -17.673 3.653 16.698 1.00 96.50 77 GLU A CA 1
ATOM 609 C C . GLU A 1 77 ? -16.260 3.490 16.123 1.00 96.50 77 GLU A C 1
ATOM 611 O O . GLU A 1 77 ? -15.286 3.343 16.870 1.00 96.50 77 GLU A O 1
ATOM 616 N N . ARG A 1 78 ? -16.149 3.533 14.793 1.00 96.25 78 ARG A N 1
ATOM 617 C CA . ARG A 1 78 ? -14.910 3.277 14.054 1.00 96.25 78 ARG A CA 1
ATOM 618 C C . ARG A 1 78 ? -14.440 4.559 13.379 1.00 96.25 78 ARG A C 1
ATOM 620 O O . ARG A 1 78 ? -15.204 5.214 12.679 1.00 96.25 78 ARG A O 1
ATOM 627 N N . LEU A 1 79 ? -13.168 4.893 13.566 1.00 92.94 79 LEU A N 1
ATOM 628 C CA . LEU A 1 79 ? -12.503 5.997 12.880 1.00 92.94 79 LEU A CA 1
ATOM 629 C C . LEU A 1 79 ? -11.335 5.449 12.070 1.00 92.94 79 LEU A C 1
ATOM 631 O O . LEU A 1 79 ? -10.391 4.901 12.637 1.00 92.94 79 LEU A O 1
ATOM 635 N N . ARG A 1 80 ? -11.362 5.641 10.753 1.00 91.69 80 ARG A N 1
ATOM 636 C CA . ARG A 1 80 ? -10.231 5.289 9.896 1.00 91.69 80 ARG A CA 1
ATOM 637 C C . ARG A 1 80 ? -9.071 6.255 10.130 1.00 91.69 80 ARG A C 1
ATOM 639 O O . ARG A 1 80 ? -9.230 7.462 9.990 1.00 91.69 80 ARG A O 1
ATOM 646 N N . LEU A 1 81 ? -7.902 5.710 10.457 1.00 89.19 81 LEU A N 1
ATOM 647 C CA . LEU A 1 81 ? -6.680 6.480 10.717 1.00 89.19 81 LEU A CA 1
ATOM 648 C C . LEU A 1 81 ? -5.772 6.607 9.489 1.00 89.19 81 LEU A C 1
ATOM 650 O O . LEU A 1 81 ? -4.834 7.395 9.482 1.00 89.19 81 LEU A O 1
ATOM 654 N N . THR A 1 82 ? -6.031 5.814 8.452 1.00 85.81 82 THR A N 1
ATOM 655 C CA . THR A 1 82 ? -5.206 5.759 7.239 1.00 85.81 82 THR A CA 1
ATOM 656 C C . THR A 1 82 ? -5.976 6.297 6.049 1.00 85.81 82 THR A C 1
ATOM 658 O O . THR A 1 82 ? -7.123 5.926 5.811 1.00 85.81 82 THR A O 1
ATOM 661 N N . ARG A 1 83 ? -5.334 7.172 5.274 1.00 83.81 83 ARG A N 1
ATOM 662 C CA . ARG A 1 83 ? -5.946 7.757 4.076 1.00 83.81 83 ARG A CA 1
ATOM 663 C C . ARG A 1 83 ? -6.025 6.764 2.916 1.00 83.81 83 ARG A C 1
ATOM 665 O O . ARG A 1 83 ? -6.990 6.784 2.161 1.00 83.81 83 ARG A O 1
ATOM 672 N N . TYR A 1 84 ? -5.021 5.899 2.801 1.00 83.75 84 TYR A N 1
ATOM 673 C CA . TYR A 1 84 ? -4.861 4.950 1.706 1.00 83.75 84 TYR A CA 1
ATOM 674 C C . TYR A 1 84 ? -4.645 3.534 2.241 1.00 83.75 84 TYR A C 1
ATOM 676 O O . TYR A 1 84 ? -4.128 3.391 3.354 1.00 83.75 84 TYR A O 1
ATOM 684 N N . PRO A 1 85 ? -5.057 2.506 1.481 1.00 86.00 85 PRO A N 1
ATOM 685 C CA . PRO A 1 85 ? -4.773 1.125 1.827 1.00 86.00 85 PRO A CA 1
ATOM 686 C C . PRO A 1 85 ? -3.268 0.855 1.711 1.00 86.00 85 PRO A C 1
ATOM 688 O O . PRO A 1 85 ? -2.594 1.404 0.838 1.00 86.00 85 PRO A O 1
ATOM 691 N N . MET A 1 86 ? -2.741 0.033 2.611 1.00 85.69 86 MET A N 1
ATOM 692 C CA . MET A 1 86 ? -1.313 -0.274 2.727 1.00 85.69 86 MET A CA 1
ATOM 693 C C . MET A 1 86 ? -1.096 -1.776 2.900 1.00 85.69 86 MET A C 1
ATOM 695 O O . MET A 1 86 ? -2.030 -2.516 3.209 1.00 85.69 86 MET A O 1
ATOM 699 N N . SER A 1 87 ? 0.140 -2.238 2.730 1.00 84.62 87 SER A N 1
ATOM 700 C CA . SER A 1 87 ? 0.489 -3.611 3.085 1.00 84.62 87 SER A CA 1
ATOM 701 C C . SER A 1 87 ? 0.358 -3.843 4.592 1.00 84.62 87 SER A C 1
ATOM 703 O O . SER A 1 87 ? 0.439 -2.910 5.400 1.00 84.62 87 SER A O 1
ATOM 705 N N . ARG A 1 88 ? 0.208 -5.110 4.990 1.00 87.12 88 ARG A N 1
ATOM 706 C CA . ARG A 1 88 ? 0.194 -5.501 6.407 1.00 87.12 88 ARG A CA 1
ATOM 707 C C . ARG A 1 88 ? 1.427 -4.979 7.148 1.00 87.12 88 ARG A C 1
ATOM 709 O O . ARG A 1 88 ? 1.278 -4.356 8.194 1.00 87.12 88 ARG A O 1
ATOM 716 N N . GLN A 1 89 ? 2.618 -5.167 6.580 1.00 84.25 89 GLN A N 1
ATOM 717 C CA . GLN A 1 89 ? 3.880 -4.745 7.193 1.00 84.25 89 GLN A CA 1
ATOM 718 C C . GLN A 1 89 ? 3.939 -3.226 7.428 1.00 84.25 89 GLN A C 1
ATOM 720 O O . GLN A 1 89 ? 4.384 -2.770 8.485 1.00 84.25 89 GLN A O 1
ATOM 725 N N . GLN A 1 90 ? 3.477 -2.423 6.463 1.00 83.06 90 GLN A N 1
ATOM 726 C CA . GLN A 1 90 ? 3.402 -0.967 6.623 1.00 83.06 90 GLN A CA 1
ATOM 727 C C . GLN A 1 90 ? 2.426 -0.581 7.737 1.00 83.06 90 GLN A C 1
ATOM 729 O O . GLN A 1 90 ? 2.744 0.272 8.566 1.00 83.06 90 GLN A O 1
ATOM 734 N N . CYS A 1 91 ? 1.255 -1.222 7.784 1.00 87.19 91 CYS A N 1
ATOM 735 C CA . CYS A 1 91 ? 0.287 -0.979 8.844 1.00 87.19 91 CYS A CA 1
ATOM 736 C C . CYS A 1 91 ? 0.847 -1.349 10.219 1.00 87.19 91 CYS A C 1
ATOM 738 O O . CYS A 1 91 ? 0.715 -0.558 11.144 1.00 87.19 91 CYS A O 1
ATOM 740 N N . GLU A 1 92 ? 1.510 -2.497 10.358 1.00 87.62 92 GLU A N 1
ATOM 741 C CA . GLU A 1 92 ? 2.146 -2.927 11.610 1.00 87.62 92 GLU A CA 1
ATOM 742 C C . GLU A 1 92 ? 3.236 -1.940 12.059 1.00 87.62 92 GLU A C 1
ATOM 744 O O . GLU A 1 92 ? 3.288 -1.562 13.232 1.00 87.62 92 GLU A O 1
ATOM 749 N N . THR A 1 93 ? 4.037 -1.434 11.116 1.00 85.88 93 THR A N 1
ATOM 750 C CA . THR A 1 93 ? 5.042 -0.392 11.379 1.00 85.88 93 THR A CA 1
ATOM 751 C C . THR A 1 93 ? 4.388 0.898 11.881 1.00 85.88 93 THR A C 1
ATOM 753 O O . THR A 1 93 ? 4.791 1.444 12.909 1.00 85.88 93 THR A O 1
ATOM 756 N N . LEU A 1 94 ? 3.340 1.373 11.198 1.00 86.19 94 LEU A N 1
ATOM 757 C CA . LEU A 1 94 ? 2.631 2.594 11.578 1.00 86.19 94 LEU A CA 1
ATOM 758 C C . LEU A 1 94 ? 1.892 2.425 12.914 1.00 86.19 94 LEU A C 1
ATOM 760 O O . LEU A 1 94 ? 1.959 3.315 13.757 1.00 86.19 94 LEU A O 1
ATOM 764 N N . MET A 1 95 ? 1.262 1.273 13.159 1.00 88.38 95 MET A N 1
ATOM 765 C CA . MET A 1 95 ? 0.618 0.937 14.435 1.00 88.38 95 MET A CA 1
ATOM 766 C C . MET A 1 95 ? 1.590 1.012 15.615 1.00 88.38 95 MET A C 1
ATOM 768 O O . MET A 1 95 ? 1.185 1.447 16.691 1.00 88.38 95 MET A O 1
ATOM 772 N N . GLY A 1 96 ? 2.866 0.666 15.412 1.00 86.31 96 GLY A N 1
ATOM 773 C CA . GLY A 1 96 ? 3.919 0.825 16.419 1.00 86.31 96 GLY A CA 1
ATOM 774 C C . GLY A 1 96 ? 4.164 2.275 16.857 1.00 86.31 96 GLY A C 1
ATOM 775 O O . GLY A 1 96 ? 4.629 2.506 17.970 1.00 86.31 96 GLY A O 1
ATOM 776 N N . THR A 1 97 ? 3.817 3.253 16.016 1.00 86.44 97 THR A N 1
ATOM 777 C CA . THR A 1 97 ? 3.972 4.692 16.301 1.00 86.44 97 THR A CA 1
ATOM 778 C C . THR A 1 97 ? 2.700 5.364 16.819 1.00 86.44 97 THR A C 1
ATOM 780 O O . THR A 1 97 ? 2.747 6.498 17.291 1.00 86.44 97 THR A O 1
ATOM 783 N N . ILE A 1 98 ? 1.551 4.684 16.749 1.00 86.94 98 ILE A N 1
ATOM 784 C CA . ILE A 1 98 ? 0.275 5.244 17.197 1.00 86.94 98 ILE A CA 1
ATOM 785 C C . ILE A 1 98 ? 0.226 5.230 18.727 1.00 86.94 98 ILE A C 1
ATOM 787 O O . ILE A 1 98 ? 0.264 4.176 19.366 1.00 86.94 98 ILE A O 1
ATOM 791 N N . SER A 1 99 ? 0.077 6.414 19.324 1.00 83.44 99 SER A N 1
ATOM 792 C CA . SER A 1 99 ? -0.118 6.560 20.766 1.00 83.44 99 SER A CA 1
ATOM 793 C C . SER A 1 99 ? -1.343 5.778 21.240 1.00 83.44 99 SER A C 1
ATOM 795 O O . SER A 1 99 ? -2.437 5.881 20.678 1.00 83.44 99 SER A O 1
ATOM 797 N N . ARG A 1 100 ? -1.176 5.008 22.319 1.00 84.50 100 ARG A N 1
ATOM 798 C CA . ARG A 1 100 ? -2.278 4.250 22.920 1.00 84.50 100 ARG A CA 1
ATOM 799 C C . ARG A 1 100 ? -3.313 5.210 23.504 1.00 84.50 100 ARG A C 1
ATOM 801 O O . ARG A 1 100 ? -2.970 6.091 24.285 1.00 84.50 100 ARG A O 1
ATOM 808 N N . HIS A 1 101 ? -4.584 4.986 23.182 1.00 85.88 101 HIS A N 1
ATOM 809 C CA . HIS A 1 101 ? -5.705 5.707 23.781 1.00 85.88 101 HIS A CA 1
ATOM 810 C C . HIS A 1 101 ? -6.480 4.775 24.729 1.00 85.88 101 HIS A C 1
ATOM 812 O O . HIS A 1 101 ? -6.814 3.657 24.332 1.00 85.88 101 HIS A O 1
ATOM 818 N N . PRO A 1 102 ? -6.820 5.188 25.963 1.00 91.31 102 PRO A N 1
ATOM 819 C CA . PRO A 1 102 ? -7.435 4.294 26.949 1.00 91.31 102 PRO A CA 1
ATOM 820 C C . PRO A 1 102 ? -8.791 3.732 26.494 1.00 91.31 102 PRO A C 1
ATOM 822 O O . PRO A 1 102 ? -9.067 2.547 26.694 1.00 91.31 102 PRO A O 1
ATOM 825 N N . SER A 1 103 ? -9.605 4.537 25.805 1.00 93.94 103 SER A N 1
ATOM 826 C CA . SER A 1 103 ? -10.955 4.160 25.354 1.00 93.94 103 SER A CA 1
ATOM 827 C C . SER A 1 103 ? -11.046 3.643 23.915 1.00 93.94 103 SER A C 1
ATOM 829 O O . SER A 1 103 ? -12.143 3.332 23.452 1.00 93.94 103 SER A O 1
ATOM 831 N N . ARG A 1 104 ? -9.926 3.535 23.186 1.00 94.19 104 ARG A N 1
ATOM 832 C CA . ARG A 1 104 ? -9.924 3.025 21.805 1.00 94.19 104 ARG A CA 1
ATOM 833 C C . ARG A 1 104 ? -8.964 1.853 21.660 1.00 94.19 104 ARG A C 1
ATOM 835 O O . ARG A 1 104 ? -7.942 1.786 22.337 1.00 94.19 104 ARG A O 1
ATOM 842 N N . ARG A 1 105 ? -9.315 0.896 20.809 1.00 94.44 105 ARG A N 1
ATOM 843 C CA . ARG A 1 105 ? -8.402 -0.154 20.345 1.00 94.44 105 ARG A CA 1
ATOM 844 C C . ARG A 1 105 ? -8.093 0.076 18.874 1.00 94.44 105 ARG A C 1
ATOM 846 O O . ARG A 1 105 ? -8.936 0.600 18.152 1.00 94.44 105 ARG A O 1
ATOM 853 N N . ILE A 1 106 ? -6.884 -0.278 18.464 1.00 95.00 106 ILE A N 1
ATOM 854 C CA . ILE A 1 106 ? -6.453 -0.150 17.075 1.00 95.00 106 ILE A CA 1
ATOM 855 C C . ILE A 1 106 ? -6.657 -1.501 16.399 1.00 95.00 106 ILE A C 1
ATOM 857 O O . ILE A 1 106 ? -6.207 -2.520 16.920 1.00 95.00 106 ILE A O 1
ATOM 861 N N . GLU A 1 107 ? -7.356 -1.502 15.272 1.00 94.44 107 GLU A N 1
ATOM 862 C CA . GLU A 1 107 ? -7.633 -2.688 14.469 1.00 94.44 107 GLU A CA 1
ATOM 863 C C . GLU A 1 107 ? -7.041 -2.531 13.069 1.00 94.44 107 GLU A C 1
ATOM 865 O O . GLU A 1 107 ? -7.059 -1.445 12.484 1.00 94.44 107 GLU A O 1
ATOM 870 N N . LEU A 1 108 ? -6.545 -3.648 12.539 1.00 94.00 108 LEU A N 1
ATOM 871 C CA . LEU A 1 108 ? -6.176 -3.789 11.140 1.00 94.00 108 LEU A CA 1
ATOM 872 C C . LEU A 1 108 ? -7.389 -4.325 10.374 1.00 94.00 108 LEU A C 1
ATOM 874 O O . LEU A 1 108 ? -7.913 -5.383 10.720 1.00 94.00 108 LEU A O 1
ATOM 878 N N . VAL A 1 109 ? -7.829 -3.602 9.349 1.00 94.12 109 VAL A N 1
ATOM 879 C CA . VAL A 1 109 ? -9.036 -3.914 8.575 1.00 94.12 109 VAL A CA 1
ATOM 880 C C . VAL A 1 109 ? -8.654 -4.171 7.132 1.00 94.12 109 VAL A C 1
ATOM 882 O O . VAL A 1 109 ? -8.061 -3.309 6.491 1.00 94.12 109 VAL A O 1
ATOM 885 N N . GLU A 1 110 ? -8.982 -5.352 6.624 1.00 93.56 110 GLU A N 1
ATOM 886 C CA . GLU A 1 110 ? -8.744 -5.717 5.229 1.00 93.56 110 GLU A CA 1
ATOM 887 C C . GLU A 1 110 ? -9.650 -4.918 4.283 1.00 93.56 110 GLU A C 1
ATOM 889 O O . GLU A 1 110 ? -10.835 -4.712 4.552 1.00 93.56 110 GLU A O 1
ATOM 894 N N . VAL A 1 111 ? -9.083 -4.447 3.175 1.00 88.19 111 VAL A N 1
ATOM 895 C CA . VAL A 1 111 ? -9.810 -3.754 2.111 1.00 88.19 111 VAL A CA 1
ATOM 896 C C . VAL A 1 111 ? -10.426 -4.803 1.197 1.00 88.19 111 VAL A C 1
ATOM 898 O O . VAL A 1 111 ? -9.709 -5.585 0.579 1.00 88.19 111 VAL A O 1
ATOM 901 N N . GLN A 1 112 ? -11.755 -4.815 1.115 1.00 75.75 112 GLN A N 1
ATOM 902 C CA . GLN A 1 112 ? -12.475 -5.675 0.178 1.00 75.75 112 GLN A CA 1
ATOM 903 C C . GLN A 1 112 ? -12.211 -5.211 -1.263 1.00 75.75 112 GLN A C 1
ATOM 905 O O . GLN A 1 112 ? -12.223 -4.006 -1.529 1.00 75.75 112 GLN A O 1
ATOM 910 N N . ALA A 1 113 ? -11.920 -6.175 -2.142 1.00 58.72 113 ALA A N 1
ATOM 911 C CA . ALA A 1 113 ? -11.619 -5.970 -3.560 1.00 58.72 113 ALA A CA 1
ATOM 912 C C . ALA A 1 113 ? -12.851 -5.575 -4.385 1.00 58.72 113 ALA A C 1
ATOM 914 O O . ALA A 1 113 ? -13.961 -6.050 -4.051 1.00 58.72 113 ALA A O 1
#

Foldseek 3Di:
DKDFPLPDDAQWQFDDDQRFTFNDKDHFDQDPVGTKIWTWTDGDQDIDIDIDHRRDITDTDHDWWKWKWKAFQPPRDIDTPHPDTHDPVRVVVVVVVDDDDPGIDIDIGTDDD

pLDDT: mean 86.87, std 7.32, range [58.72, 96.5]

Secondary structure (DSSP, 8-state):
-EEEGGG--TT-EE-STT-EEEEEEPPPEEETTEEEEEEEEEETTEEEEEEEETT-EEEEE-S--EEEEEEETTT--EEE--SS-B-HHHHHHHHHHSPP-TTEEEEEEEPP-

Sequence (113 aa):
MWIDAKDIKPGDVLLGMFNGVAARRDNVQEVRAGWWCRVYVLANGGYDVMTYRADARVYIERGPLFHIEAVSKHSGERLRLTRYPMSRQQCETLMGTISRHPSRRIELVEVQA

Radius of gyration: 16.7 Å; chains: 1; bounding box: 37×22×53 Å